Protein AF-A0A183BDM1-F1 (afdb_monomer_lite)

Organism: NCBI:txid27848

Sequence (145 aa):
LNAIIPYYFLDDDYEGFPAEYFCVCPRYANYVTNVLIPNGMIKDRQVIEKLALDIVTSLEKGNARSVTLLCVLKGGFKFLGDLIAALESTIRARETILPLSVDFLRIRSYVDLLVVEDIIDTGKTMSCLLSYLKKLSPRSIRVAR

pLDDT: mean 82.52, std 11.04, range [32.88, 94.38]

InterPro domains:
  IPR000836 Phosphoribosyltransferase domain [cd06223] (67-144)
  IPR029057 Phosphoribosyltransferase-like [G3DSA:3.40.50.2020] (8-112)
  IPR029057 Phosphoribosyltransferase-like [G3DSA:3.40.50.2020] (113-145)
  IPR029057 Phosphoribosyltransferase-like [SSF53271] (33-144)
  IPR050408 Hypoxanthine-guanine phosphoribosyltransferase [PTHR43340] (10-111)

Secondary structure (DSSP, 8-state):
-----------TT---EEGGGS---GGGTTT--EESS-HHHHS-HHHHHHHHHHHHHHHHTTT-S-EEEEE-SSTTHHHHHHHHHHHHHHHHHTT----EEEESS---TTPEEEEE-S--SSSHHHHHHHHHHHHT--SEEEEE-

Foldseek 3Di:
DDQDADDPDQDPPRPAAACVVDDDDPVCNVPDGHDRADPCNLLVCCRLLRLLLSVVVVCVVVVAQEEEEEEADPVCPVVVVSNVVSNVVNCVVVVHNYHYHYDHPDDAAAHAYEYEDPDDDVCPVVVVVVVVVVVSHYPYYHYDD

Radius of gyration: 17.08 Å; chains: 1; bounding box: 40×35×44 Å

Structure (mmCIF, N/CA/C/O backbone):
data_AF-A0A183BDM1-F1
#
_entry.id   AF-A0A183BDM1-F1
#
loop_
_atom_site.group_PDB
_atom_site.id
_atom_site.type_symbol
_atom_site.label_atom_id
_atom_site.label_alt_id
_atom_site.label_comp_id
_atom_site.label_asym_id
_atom_site.label_entity_id
_atom_site.label_seq_id
_atom_site.pdbx_PDB_ins_code
_atom_site.Cartn_x
_atom_site.Cartn_y
_atom_site.Cartn_z
_atom_site.occupancy
_atom_site.B_iso_or_equiv
_atom_site.auth_seq_id
_atom_site.auth_comp_id
_atom_site.auth_asym_id
_atom_site.auth_atom_id
_atom_site.pdbx_PDB_model_num
ATOM 1 N N . LEU A 1 1 ? -18.080 -3.413 0.715 1.00 38.91 1 LEU A N 1
ATOM 2 C CA . LEU A 1 1 ? -16.630 -3.124 0.617 1.00 38.91 1 LEU A CA 1
ATOM 3 C C . LEU A 1 1 ? -16.499 -1.788 -0.103 1.00 38.91 1 LEU A C 1
ATOM 5 O O . LEU A 1 1 ? -16.343 -1.771 -1.310 1.00 38.91 1 LEU A O 1
ATOM 9 N N . ASN A 1 2 ? -16.683 -0.675 0.612 1.00 32.88 2 ASN A N 1
ATOM 10 C CA . ASN A 1 2 ? -16.665 0.656 0.001 1.00 32.88 2 ASN A CA 1
ATOM 11 C C . ASN A 1 2 ? -15.308 1.291 0.289 1.00 32.88 2 ASN A C 1
ATOM 13 O O . ASN A 1 2 ? -15.105 1.847 1.365 1.00 32.88 2 ASN A O 1
ATOM 17 N N . ALA A 1 3 ? -14.384 1.151 -0.654 1.00 39.53 3 ALA A N 1
ATOM 18 C CA . ALA A 1 3 ? -13.119 1.865 -0.661 1.00 39.53 3 ALA A CA 1
ATOM 19 C C . ALA A 1 3 ? -13.045 2.620 -1.990 1.00 39.53 3 ALA A C 1
ATOM 21 O O . ALA A 1 3 ? -12.906 2.006 -3.043 1.00 39.53 3 ALA A O 1
ATOM 22 N N . ILE A 1 4 ? -13.211 3.940 -1.937 1.00 41.12 4 ILE A N 1
ATOM 23 C CA . ILE A 1 4 ? -12.850 4.827 -3.041 1.00 41.12 4 ILE A CA 1
ATOM 24 C C . ILE A 1 4 ? -11.397 5.195 -2.751 1.00 41.12 4 ILE A C 1
ATOM 26 O O . ILE A 1 4 ? -11.149 5.938 -1.814 1.00 41.12 4 ILE A O 1
ATOM 30 N N . ILE A 1 5 ? -10.467 4.587 -3.486 1.00 49.69 5 ILE A N 1
ATOM 31 C CA . ILE A 1 5 ? -9.022 4.864 -3.466 1.00 49.69 5 ILE A CA 1
ATOM 32 C C . ILE A 1 5 ? -8.665 5.215 -4.920 1.00 49.69 5 ILE A C 1
ATOM 34 O O . ILE A 1 5 ? -9.252 4.607 -5.822 1.00 49.69 5 ILE A O 1
ATOM 38 N N . PRO A 1 6 ? -7.783 6.190 -5.200 1.00 53.84 6 PRO A N 1
ATOM 39 C CA . PRO A 1 6 ? -7.375 6.505 -6.567 1.00 53.84 6 PRO A CA 1
ATOM 40 C C . PRO A 1 6 ? -6.656 5.301 -7.194 1.00 53.84 6 PRO A C 1
ATOM 42 O O . PRO A 1 6 ? -5.507 5.027 -6.869 1.00 53.84 6 PRO A O 1
ATOM 45 N N . TYR A 1 7 ? -7.326 4.580 -8.094 1.00 62.84 7 TYR A N 1
ATOM 46 C CA . TYR A 1 7 ? -6.640 3.645 -8.985 1.00 62.84 7 TYR A CA 1
ATOM 47 C C . TYR A 1 7 ? -6.066 4.440 -10.147 1.00 62.84 7 TYR A C 1
ATOM 49 O O . TYR A 1 7 ? -6.811 5.113 -10.859 1.00 62.84 7 TYR A O 1
ATOM 57 N N . TYR A 1 8 ? -4.760 4.322 -10.365 1.00 68.81 8 TYR A N 1
ATOM 58 C CA . TYR A 1 8 ? -4.220 4.498 -11.707 1.00 68.81 8 TYR A CA 1
ATOM 59 C C . TYR A 1 8 ? -4.581 3.235 -12.471 1.00 68.81 8 TYR A C 1
ATOM 61 O O . TYR A 1 8 ? -4.036 2.166 -12.206 1.00 68.81 8 TYR A O 1
ATOM 69 N N . PHE A 1 9 ? -5.573 3.348 -13.348 1.00 75.88 9 PHE A N 1
ATOM 70 C CA . PHE A 1 9 ? -5.869 2.291 -14.296 1.00 75.88 9 PHE A CA 1
ATOM 71 C C . PHE A 1 9 ? -4.869 2.428 -15.442 1.00 75.88 9 PHE A C 1
ATOM 73 O O . PHE A 1 9 ? -4.832 3.464 -16.104 1.00 75.88 9 PHE A O 1
ATOM 80 N N . LEU A 1 10 ? -4.007 1.429 -15.592 1.00 82.25 10 LEU A N 1
ATOM 81 C CA . LEU A 1 10 ? -3.165 1.293 -16.771 1.00 82.25 10 LEU A CA 1
ATOM 82 C C . LEU A 1 10 ? -3.934 0.397 -17.736 1.00 82.25 10 LEU A C 1
ATOM 84 O O . LEU A 1 10 ? -4.293 -0.717 -17.356 1.00 82.25 10 LEU A O 1
ATOM 88 N N . ASP A 1 11 ? -4.225 0.906 -18.929 1.00 87.44 11 ASP A N 1
ATOM 89 C CA . ASP A 1 11 ? -4.873 0.118 -19.974 1.00 87.44 11 ASP A CA 1
ATOM 90 C C . ASP A 1 11 ? -3.975 -1.057 -20.392 1.00 87.44 11 ASP A C 1
ATOM 92 O O . ASP A 1 11 ? -2.751 -0.973 -20.291 1.00 87.44 11 ASP A O 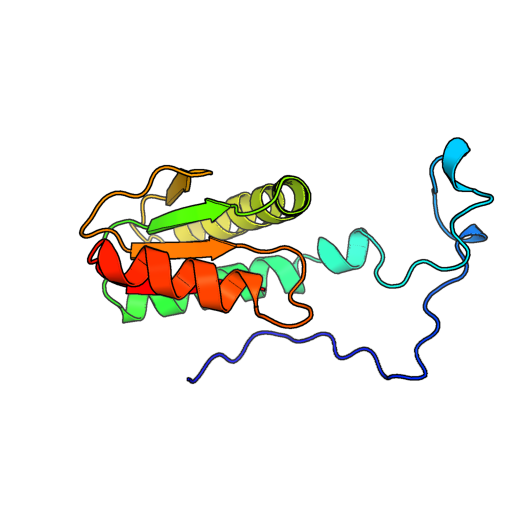1
ATOM 96 N N . ASP A 1 12 ? -4.568 -2.141 -20.896 1.00 87.25 12 ASP A N 1
ATOM 97 C CA . ASP A 1 12 ? -3.809 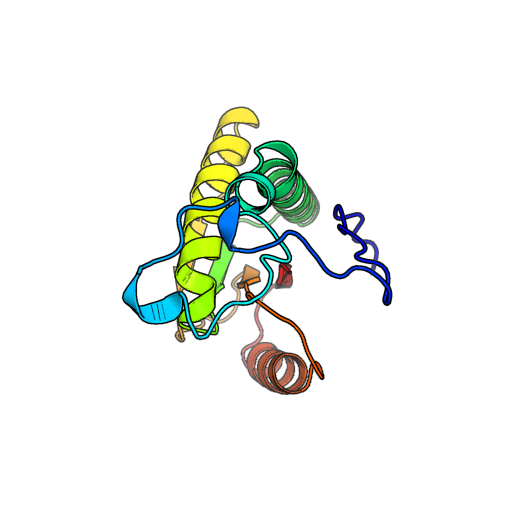-3.324 -21.334 1.00 87.25 12 ASP A CA 1
ATOM 98 C C . ASP A 1 12 ? -2.824 -2.996 -22.477 1.00 87.25 12 ASP A C 1
ATOM 100 O O . ASP A 1 12 ? -1.777 -3.630 -22.597 1.00 87.25 12 ASP A O 1
ATOM 104 N N . ASP A 1 13 ? -3.128 -1.960 -23.266 1.00 91.81 13 ASP A N 1
ATOM 105 C CA . ASP A 1 13 ? -2.284 -1.448 -24.353 1.00 91.81 13 ASP A CA 1
ATOM 106 C C . ASP A 1 13 ? -1.226 -0.429 -23.869 1.00 91.81 13 ASP A C 1
ATOM 108 O O . ASP A 1 13 ? -0.519 0.187 -24.670 1.00 91.81 13 ASP A O 1
ATOM 112 N N . TYR A 1 14 ? -1.115 -0.191 -22.557 1.00 90.50 14 TYR A N 1
ATOM 113 C CA . TYR A 1 14 ? -0.161 0.762 -21.998 1.00 90.50 14 TYR A CA 1
ATOM 114 C C . TYR A 1 14 ? 1.262 0.190 -21.962 1.00 90.50 14 TYR A C 1
ATOM 116 O O . TYR A 1 14 ? 1.623 -0.612 -21.102 1.00 90.50 14 TYR A O 1
ATOM 124 N N . GLU A 1 15 ? 2.119 0.683 -22.853 1.00 91.19 15 GLU A N 1
ATOM 125 C CA . GLU A 1 15 ? 3.510 0.222 -22.963 1.00 91.19 15 GLU A CA 1
ATOM 126 C C . GLU A 1 15 ? 4.493 0.936 -22.011 1.00 91.19 15 GLU A C 1
ATOM 128 O O . GLU A 1 15 ? 5.673 0.583 -21.932 1.00 91.19 15 GLU A O 1
ATOM 133 N N . GLY A 1 16 ? 4.043 1.947 -21.264 1.00 90.81 16 GLY A N 1
ATOM 134 C CA . GLY A 1 16 ? 4.920 2.759 -20.418 1.00 90.81 16 GLY A CA 1
ATOM 135 C C . GLY A 1 16 ? 5.833 3.700 -21.206 1.00 90.81 16 GLY A C 1
ATOM 136 O O . GLY A 1 16 ? 5.610 4.003 -22.375 1.00 90.81 16 GLY A O 1
ATOM 137 N N . PHE A 1 17 ? 6.874 4.193 -20.540 1.00 92.69 17 PHE A N 1
ATOM 138 C CA . PHE A 1 17 ? 7.825 5.135 -21.125 1.00 92.69 17 PHE A CA 1
ATOM 139 C C . PHE A 1 17 ? 9.168 4.457 -21.420 1.00 92.69 17 PHE A C 1
ATOM 141 O O . PHE A 1 17 ? 9.646 3.709 -20.566 1.00 92.69 17 PHE A O 1
ATOM 148 N N . PRO A 1 18 ? 9.840 4.741 -22.549 1.00 94.31 18 PRO A N 1
ATOM 149 C CA . PRO A 1 18 ? 11.176 4.211 -22.820 1.00 94.31 18 PRO A CA 1
ATOM 150 C C . PRO A 1 18 ? 12.166 4.509 -21.686 1.00 94.31 18 PRO A C 1
ATOM 152 O O . PRO A 1 18 ? 12.250 5.637 -21.194 1.00 94.31 18 PRO A O 1
ATOM 155 N N . ALA A 1 19 ? 12.935 3.499 -21.272 1.00 92.12 19 ALA A N 1
ATOM 156 C CA . ALA A 1 19 ? 13.864 3.609 -20.145 1.00 92.12 19 ALA A CA 1
ATOM 157 C C . ALA A 1 19 ? 14.976 4.650 -20.364 1.00 92.12 19 ALA A C 1
ATOM 159 O O . ALA A 1 19 ? 15.500 5.198 -19.395 1.00 92.12 19 ALA A O 1
ATOM 160 N N . GLU A 1 20 ? 15.296 4.964 -21.621 1.00 91.00 20 GLU A N 1
ATOM 161 C CA . GLU A 1 20 ? 16.280 5.977 -22.022 1.00 91.00 20 GLU A CA 1
ATOM 162 C C . GLU A 1 20 ? 15.945 7.401 -21.548 1.00 91.00 20 GLU A C 1
ATOM 164 O O . GLU A 1 20 ? 16.850 8.215 -21.373 1.00 91.00 20 GLU A O 1
ATOM 169 N N . TYR A 1 21 ? 14.670 7.701 -21.278 1.00 92.50 21 TYR A N 1
ATOM 170 C CA . TYR A 1 21 ? 14.248 9.008 -20.760 1.00 92.50 21 TYR A CA 1
ATOM 171 C C . TYR A 1 21 ? 14.390 9.133 -19.239 1.00 92.50 21 TYR A C 1
ATOM 173 O O . TYR A 1 21 ? 14.077 10.180 -18.672 1.00 92.50 21 TYR A O 1
ATOM 181 N N . PHE A 1 22 ? 14.866 8.085 -18.562 1.00 92.44 22 PHE A N 1
ATOM 182 C CA . PHE A 1 22 ? 14.962 8.035 -17.110 1.00 92.44 22 PHE A CA 1
ATOM 183 C C . PHE A 1 22 ? 16.371 7.703 -16.636 1.00 92.44 22 PHE A C 1
ATOM 185 O O . PHE A 1 22 ? 17.159 7.019 -17.284 1.00 92.44 22 PHE A O 1
ATOM 192 N N . CYS A 1 23 ? 16.665 8.131 -15.411 1.00 91.00 23 CYS A N 1
ATOM 193 C CA . CYS A 1 23 ? 17.875 7.734 -14.707 1.00 91.00 23 CYS A CA 1
ATOM 194 C C . CYS A 1 23 ? 17.739 6.293 -14.190 1.00 91.00 23 CYS A C 1
ATOM 196 O O . CYS A 1 23 ? 17.353 6.068 -13.040 1.00 91.00 23 CYS A O 1
ATOM 198 N N . VAL A 1 24 ? 18.058 5.312 -15.034 1.00 90.06 24 VAL A N 1
ATOM 199 C CA . VAL A 1 24 ? 18.132 3.893 -14.655 1.00 90.06 24 VAL A CA 1
ATOM 200 C C . VAL A 1 24 ? 19.560 3.541 -14.229 1.00 90.06 24 VAL A C 1
ATOM 202 O O . VAL A 1 24 ? 20.537 4.071 -14.755 1.00 90.06 24 VAL A O 1
ATOM 205 N N . CYS A 1 25 ? 19.710 2.645 -13.248 1.00 90.19 25 CYS A N 1
ATOM 206 C CA . CYS A 1 25 ? 21.030 2.157 -12.847 1.00 90.19 25 CYS A CA 1
ATOM 207 C C . CYS A 1 25 ? 21.745 1.527 -14.061 1.00 90.19 25 CYS A C 1
ATOM 209 O O . CYS A 1 25 ? 21.172 0.612 -14.658 1.00 90.19 25 CYS A O 1
ATOM 211 N N . PRO A 1 26 ? 22.997 1.914 -14.386 1.00 90.88 26 PRO A N 1
ATOM 212 C CA . PRO A 1 26 ? 23.694 1.412 -15.576 1.00 90.88 26 PRO A CA 1
ATOM 213 C C . PRO A 1 26 ? 23.796 -0.117 -15.647 1.00 90.88 26 PRO A C 1
ATOM 215 O O . PRO A 1 26 ? 23.787 -0.695 -16.727 1.00 90.88 26 PRO A O 1
ATOM 218 N N . ARG A 1 27 ? 23.824 -0.797 -14.492 1.00 94.38 27 ARG A N 1
ATOM 219 C CA . ARG A 1 27 ? 23.826 -2.268 -14.405 1.00 94.38 27 ARG A CA 1
ATOM 220 C C . ARG A 1 27 ? 22.557 -2.908 -14.978 1.00 94.38 27 ARG A C 1
ATOM 222 O O . ARG A 1 27 ? 22.613 -4.040 -15.445 1.00 94.38 27 ARG A O 1
ATOM 229 N N . TYR A 1 28 ? 21.431 -2.201 -14.919 1.00 89.75 28 TYR A N 1
ATOM 230 C CA . TYR A 1 28 ? 20.129 -2.677 -15.382 1.00 89.75 28 TYR A CA 1
ATOM 231 C C . TYR A 1 28 ? 19.734 -2.121 -16.753 1.00 89.75 28 TYR A C 1
ATOM 233 O O . TYR A 1 28 ? 18.690 -2.508 -17.264 1.00 89.75 28 TYR A O 1
ATOM 241 N N . ALA A 1 29 ? 20.560 -1.269 -17.370 1.00 87.62 29 ALA A N 1
ATOM 242 C CA . ALA A 1 29 ? 20.232 -0.594 -18.628 1.00 87.62 29 ALA A CA 1
ATOM 243 C C . ALA A 1 29 ? 19.865 -1.567 -19.764 1.00 87.62 29 ALA A C 1
ATOM 245 O O . ALA A 1 29 ? 18.952 -1.298 -20.530 1.00 87.62 29 ALA A O 1
ATOM 246 N N . ASN A 1 30 ? 20.510 -2.737 -19.818 1.00 91.44 30 ASN A N 1
ATOM 247 C CA . ASN A 1 30 ? 20.236 -3.755 -20.840 1.00 91.44 30 ASN A CA 1
ATOM 248 C C . ASN A 1 30 ? 19.061 -4.689 -20.493 1.00 91.44 30 ASN A C 1
ATOM 250 O O . ASN A 1 30 ? 18.717 -5.555 -21.291 1.00 91.44 30 ASN A O 1
ATOM 254 N N . TYR A 1 31 ? 18.489 -4.565 -19.293 1.00 92.62 31 TYR A N 1
ATOM 255 C CA . TYR A 1 31 ? 17.434 -5.446 -18.778 1.00 92.62 31 TYR A CA 1
ATOM 256 C C . TYR A 1 31 ? 16.091 -4.729 -18.597 1.00 92.62 31 TYR A C 1
ATOM 258 O O . TYR A 1 31 ? 15.093 -5.378 -18.296 1.00 92.62 31 TYR A O 1
ATOM 266 N N . VAL A 1 32 ? 16.064 -3.402 -18.737 1.00 91.69 32 VAL A N 1
ATOM 267 C CA . VAL A 1 32 ? 14.874 -2.574 -18.531 1.00 91.69 32 VAL A CA 1
ATOM 268 C C . VAL A 1 32 ? 14.577 -1.827 -19.822 1.00 91.69 32 VAL A C 1
ATOM 270 O O . VAL A 1 32 ? 15.318 -0.922 -20.193 1.00 91.69 32 VAL A O 1
ATOM 273 N N . THR A 1 33 ? 13.492 -2.205 -20.494 1.00 93.19 33 THR A N 1
ATOM 274 C CA . THR A 1 33 ? 13.070 -1.590 -21.763 1.00 93.19 33 THR A CA 1
ATOM 275 C C . THR A 1 33 ? 12.200 -0.360 -21.517 1.00 93.19 33 THR A C 1
ATOM 277 O O . THR A 1 33 ? 12.479 0.720 -22.039 1.00 93.19 33 THR A O 1
ATOM 280 N N . ASN A 1 34 ? 11.191 -0.500 -20.653 1.00 93.81 34 ASN A N 1
ATOM 281 C CA . ASN A 1 34 ? 10.198 0.534 -20.386 1.00 93.81 34 ASN A CA 1
ATOM 282 C C . ASN A 1 34 ? 10.000 0.718 -18.873 1.00 93.81 34 ASN A C 1
ATOM 284 O O . ASN A 1 34 ? 10.053 -0.231 -18.088 1.00 93.81 34 ASN A O 1
ATOM 288 N N . VAL A 1 35 ? 9.752 1.959 -18.466 1.00 91.50 35 VAL A N 1
ATOM 289 C CA . VAL A 1 35 ? 9.322 2.359 -17.128 1.00 91.50 35 VAL A CA 1
ATOM 290 C C . VAL A 1 35 ? 7.804 2.499 -17.153 1.00 91.50 35 VAL A C 1
ATOM 292 O O . VAL A 1 35 ? 7.279 3.428 -17.760 1.00 91.50 35 VAL A O 1
ATOM 295 N N . LEU A 1 36 ? 7.100 1.587 -16.480 1.00 89.88 36 LEU A N 1
ATOM 296 C CA . LEU A 1 36 ? 5.634 1.609 -16.407 1.00 89.88 36 LEU A CA 1
ATOM 297 C C . LEU A 1 36 ? 5.126 2.741 -15.509 1.00 89.88 36 LEU A C 1
ATOM 299 O O . LEU A 1 36 ? 4.254 3.505 -15.895 1.00 89.88 36 LEU A O 1
ATOM 303 N N . ILE A 1 37 ? 5.690 2.871 -14.306 1.00 86.94 37 ILE A N 1
ATOM 304 C CA . ILE A 1 37 ? 5.294 3.906 -13.347 1.00 86.94 37 ILE A CA 1
ATOM 305 C C . ILE A 1 37 ? 6.558 4.611 -12.837 1.00 86.94 37 ILE A C 1
ATOM 307 O O . ILE A 1 37 ? 7.330 4.028 -12.067 1.00 86.94 37 ILE A O 1
ATOM 311 N N . PRO A 1 38 ? 6.804 5.866 -13.249 1.00 88.75 38 PRO A N 1
ATOM 312 C CA . PRO A 1 38 ? 7.915 6.663 -12.752 1.00 88.75 38 PRO A CA 1
ATOM 313 C C . PRO A 1 38 ? 7.877 6.835 -11.231 1.00 88.75 38 PRO A C 1
ATOM 315 O O . PRO A 1 38 ? 6.816 7.019 -10.633 1.00 88.75 38 PRO A O 1
ATOM 318 N N . ASN A 1 39 ? 9.049 6.890 -10.585 1.00 85.38 39 ASN A N 1
ATOM 319 C CA . ASN A 1 39 ? 9.114 7.091 -9.132 1.00 85.38 39 ASN A CA 1
ATOM 320 C C . ASN A 1 39 ? 8.431 8.393 -8.683 1.00 85.38 39 ASN A C 1
ATOM 322 O O . ASN A 1 39 ? 7.866 8.422 -7.596 1.00 85.38 39 ASN A O 1
ATOM 326 N N . GLY A 1 40 ? 8.465 9.432 -9.523 1.00 82.62 40 GLY A N 1
ATOM 327 C CA . GLY A 1 40 ? 7.767 10.690 -9.275 1.00 82.62 40 GLY A CA 1
ATOM 328 C C . GLY A 1 40 ? 6.245 10.557 -9.271 1.00 82.62 40 GLY A C 1
ATOM 329 O O . GLY A 1 40 ? 5.620 11.278 -8.515 1.00 82.62 40 GLY A O 1
ATOM 330 N N . MET A 1 41 ? 5.667 9.621 -10.037 1.00 81.38 41 MET A N 1
ATOM 331 C CA . MET A 1 41 ? 4.221 9.348 -10.028 1.00 81.38 41 MET A CA 1
ATOM 332 C C . MET A 1 41 ? 3.810 8.519 -8.805 1.00 81.38 41 MET A C 1
ATOM 334 O O . MET A 1 41 ? 2.770 8.772 -8.216 1.00 81.38 41 MET A O 1
ATOM 338 N N . ILE A 1 42 ? 4.652 7.573 -8.368 1.00 77.44 42 ILE A N 1
ATOM 339 C CA . ILE A 1 42 ? 4.412 6.804 -7.129 1.00 77.44 42 ILE A CA 1
ATOM 340 C C . ILE A 1 42 ? 4.478 7.722 -5.910 1.00 77.44 42 ILE A C 1
ATOM 342 O O . ILE A 1 42 ? 3.622 7.674 -5.036 1.00 77.44 42 ILE A O 1
ATOM 346 N N . LYS A 1 43 ? 5.515 8.561 -5.856 1.00 74.12 43 LYS A N 1
ATOM 347 C CA . LYS A 1 43 ? 5.701 9.555 -4.798 1.00 74.12 43 LYS A CA 1
ATOM 348 C C . LYS A 1 43 ? 4.858 10.799 -4.999 1.00 74.12 43 LYS A C 1
ATOM 350 O O . LYS A 1 43 ? 4.980 11.719 -4.188 1.00 74.12 43 LYS A O 1
ATOM 355 N N . ASP A 1 44 ? 4.086 10.864 -6.084 1.00 72.69 44 ASP A N 1
ATOM 356 C CA . ASP A 1 44 ? 3.276 12.032 -6.347 1.00 72.69 44 ASP A CA 1
ATOM 357 C C . ASP A 1 44 ? 2.397 12.228 -5.125 1.00 72.69 44 ASP A C 1
ATOM 359 O O . ASP A 1 44 ? 1.721 11.317 -4.630 1.00 72.69 44 ASP A O 1
ATOM 363 N N . ARG A 1 45 ? 2.516 13.441 -4.599 1.00 59.12 45 ARG A N 1
ATOM 364 C CA . ARG A 1 45 ? 1.926 13.878 -3.355 1.00 59.12 45 ARG A CA 1
ATOM 365 C C . ARG A 1 45 ? 0.438 13.537 -3.357 1.00 59.12 45 ARG A C 1
ATOM 367 O O . ARG A 1 45 ? -0.080 13.048 -2.367 1.00 59.12 45 ARG A O 1
ATOM 374 N N . GLN A 1 46 ? -0.221 13.650 -4.507 1.00 61.31 46 GLN A N 1
ATOM 375 C CA . GLN A 1 46 ? -1.638 13.327 -4.639 1.00 61.31 46 GLN A CA 1
ATOM 376 C C . GLN A 1 46 ? -1.980 11.845 -4.433 1.00 61.31 46 GLN A C 1
ATOM 378 O O . GLN A 1 46 ? -3.086 11.559 -3.991 1.00 61.31 46 GLN A O 1
ATOM 383 N N . VAL A 1 47 ? -1.084 10.899 -4.723 1.00 72.12 47 VAL A N 1
ATOM 384 C CA . VAL A 1 47 ? -1.373 9.454 -4.631 1.00 72.12 47 VAL A CA 1
ATOM 385 C C . VAL A 1 47 ? -1.211 8.973 -3.206 1.00 72.12 47 VAL A C 1
ATOM 387 O O . VAL A 1 47 ? -2.164 8.502 -2.586 1.00 72.12 47 VAL A O 1
ATOM 390 N N . ILE A 1 48 ? -0.000 9.143 -2.677 1.00 82.19 48 ILE A N 1
ATOM 391 C CA . ILE A 1 48 ? 0.359 8.697 -1.336 1.00 82.19 48 ILE A CA 1
ATOM 392 C C . ILE A 1 48 ? -0.415 9.506 -0.283 1.00 82.19 48 ILE A C 1
ATOM 394 O O . ILE A 1 48 ? -0.910 8.912 0.674 1.00 82.19 48 ILE A O 1
ATOM 398 N N . GLU A 1 49 ? -0.604 10.826 -0.452 1.00 81.62 49 GLU A N 1
ATOM 399 C CA . GLU A 1 49 ? -1.401 11.606 0.511 1.00 81.62 49 GLU A CA 1
ATOM 400 C C . GLU A 1 49 ? -2.885 11.273 0.441 1.00 81.62 49 GLU A C 1
ATOM 402 O O . GLU A 1 49 ? -3.526 11.206 1.485 1.00 81.62 49 GLU A O 1
ATOM 407 N N . LYS A 1 50 ? -3.450 11.029 -0.749 1.00 82.31 50 LYS A N 1
ATOM 408 C CA . LYS A 1 50 ? -4.861 10.634 -0.848 1.00 82.31 50 LYS A CA 1
ATOM 409 C C . LYS A 1 50 ? -5.090 9.257 -0.241 1.00 82.31 50 LYS A C 1
ATOM 411 O O . LYS A 1 50 ? -6.025 9.098 0.538 1.00 82.31 50 LYS A O 1
ATOM 416 N N . LEU A 1 51 ? -4.196 8.302 -0.499 1.00 85.62 51 LEU A N 1
ATOM 417 C CA . LEU A 1 51 ? -4.229 6.997 0.155 1.00 85.62 51 LEU A CA 1
ATOM 418 C C . LEU A 1 51 ? -4.135 7.137 1.683 1.00 85.62 51 LEU A C 1
ATOM 420 O O . LEU A 1 51 ? -4.935 6.544 2.407 1.00 85.62 51 LEU A O 1
ATOM 424 N N . ALA A 1 52 ? -3.203 7.953 2.184 1.00 88.81 52 ALA A N 1
ATOM 425 C CA . ALA A 1 52 ? -3.077 8.230 3.612 1.00 88.81 52 ALA A CA 1
ATOM 426 C C . ALA A 1 52 ? -4.350 8.873 4.192 1.00 88.81 52 ALA A C 1
ATOM 428 O O . ALA A 1 52 ? -4.831 8.450 5.244 1.00 88.81 52 ALA A O 1
ATOM 429 N N . LEU A 1 53 ? -4.940 9.842 3.487 1.00 88.38 53 LEU A N 1
ATOM 430 C CA . LEU A 1 53 ? -6.184 10.508 3.865 1.00 88.38 53 LEU A CA 1
ATOM 431 C C . LEU A 1 53 ? -7.355 9.529 3.962 1.00 88.38 53 LEU A C 1
ATOM 433 O O . LEU A 1 53 ? -8.117 9.581 4.932 1.00 88.38 53 LEU A O 1
ATOM 437 N N . ASP A 1 54 ? -7.488 8.634 2.987 1.00 87.88 54 ASP A N 1
ATOM 438 C CA . ASP A 1 54 ? -8.544 7.625 2.939 1.00 87.88 54 ASP A CA 1
ATOM 439 C C . ASP A 1 54 ? -8.384 6.610 4.078 1.00 87.88 54 ASP A C 1
ATOM 441 O O . ASP A 1 54 ? -9.357 6.272 4.763 1.00 87.88 54 ASP A O 1
ATOM 445 N N . ILE A 1 55 ? -7.146 6.178 4.341 1.00 89.06 55 ILE A N 1
ATOM 446 C CA . ILE A 1 55 ? -6.804 5.288 5.455 1.00 89.06 55 ILE A CA 1
ATOM 447 C C . ILE A 1 55 ? -7.156 5.950 6.792 1.00 89.06 55 ILE A C 1
ATOM 449 O O . ILE A 1 55 ? -7.924 5.369 7.561 1.00 89.06 55 ILE A O 1
ATOM 453 N N . VAL A 1 56 ? -6.665 7.166 7.057 1.00 89.50 56 VAL A N 1
ATOM 454 C CA . VAL A 1 56 ? -6.930 7.895 8.312 1.00 89.50 56 VAL A CA 1
ATOM 455 C C . VAL A 1 56 ? -8.427 8.133 8.491 1.00 89.50 56 VAL A C 1
ATOM 457 O O . VAL A 1 56 ? -8.981 7.768 9.525 1.00 89.50 56 VAL A O 1
ATOM 460 N N . THR A 1 57 ? -9.119 8.613 7.453 1.00 89.19 57 THR A N 1
ATOM 461 C CA . THR A 1 57 ? -10.577 8.821 7.486 1.00 89.19 57 THR A CA 1
ATOM 462 C C . THR A 1 57 ? -11.322 7.523 7.800 1.00 89.19 57 THR A C 1
ATOM 464 O O . THR A 1 57 ? -12.311 7.511 8.537 1.00 89.19 57 THR A O 1
ATOM 467 N N . SER A 1 58 ? -10.874 6.397 7.241 1.00 87.56 58 SER A N 1
ATOM 468 C CA . SER A 1 58 ? -11.503 5.110 7.508 1.00 87.56 58 SER A CA 1
ATOM 469 C C . SER A 1 58 ? -11.215 4.576 8.914 1.00 87.56 58 SER A C 1
ATOM 471 O O . SER A 1 58 ? -12.028 3.803 9.430 1.00 87.56 58 SER A O 1
ATOM 473 N N . LEU A 1 59 ? -10.074 4.922 9.505 1.00 86.19 59 LEU A N 1
ATOM 474 C CA . LEU A 1 59 ? -9.689 4.528 10.860 1.00 86.19 59 LEU A CA 1
ATOM 475 C C . LEU A 1 59 ? -10.426 5.367 11.909 1.00 86.19 59 LEU A C 1
ATOM 477 O O . LEU A 1 59 ? -10.946 4.800 12.869 1.00 86.19 59 LEU A O 1
ATOM 481 N N . GLU A 1 60 ? -10.580 6.669 11.663 1.00 85.75 60 GLU A N 1
ATOM 482 C CA . GLU A 1 60 ? -11.412 7.582 12.458 1.00 85.75 60 GLU A CA 1
ATOM 483 C C . GLU A 1 60 ? -12.864 7.100 12.520 1.00 85.75 60 GLU A C 1
ATOM 485 O O . GLU A 1 60 ? -13.408 6.914 13.603 1.00 85.75 60 GLU A O 1
ATOM 490 N N . LYS A 1 61 ? -13.477 6.791 11.366 1.00 86.12 61 LYS A N 1
ATOM 491 C CA . LYS A 1 61 ? -14.844 6.234 11.304 1.00 86.12 61 LYS A CA 1
ATOM 492 C C . LYS A 1 61 ? -14.993 4.910 12.058 1.00 86.12 61 LYS A C 1
ATOM 494 O O . LYS A 1 61 ? -16.096 4.552 12.458 1.00 86.12 61 LYS A O 1
ATOM 499 N N . GLY A 1 62 ? -13.902 4.159 12.196 1.00 82.38 62 GLY A N 1
ATOM 500 C CA . GLY A 1 62 ? -13.859 2.903 12.939 1.00 82.38 62 GLY A CA 1
ATOM 501 C C . GLY A 1 62 ? -13.568 3.065 14.433 1.00 82.38 62 GLY A C 1
ATOM 502 O O . GLY A 1 62 ? -13.467 2.047 15.113 1.00 82.38 62 GLY A O 1
ATOM 503 N N . ASN A 1 63 ? -13.399 4.294 14.938 1.00 85.06 63 ASN A N 1
ATOM 504 C CA . ASN A 1 63 ? -12.941 4.596 16.298 1.00 85.06 63 ASN A CA 1
ATOM 505 C C . ASN A 1 63 ? -11.673 3.809 16.693 1.00 85.06 63 ASN A C 1
ATOM 507 O O . ASN A 1 63 ? -11.542 3.338 17.830 1.00 85.06 63 ASN A O 1
ATOM 511 N N . ALA A 1 64 ? -10.743 3.639 15.746 1.00 84.31 64 ALA A N 1
ATOM 512 C CA . ALA A 1 64 ? -9.481 2.953 15.998 1.00 84.31 64 ALA A CA 1
ATOM 513 C C . ALA A 1 64 ? -8.649 3.737 17.025 1.00 84.31 64 ALA A C 1
ATOM 515 O O . ALA A 1 64 ? -8.480 4.947 16.910 1.00 84.31 64 ALA A O 1
ATOM 516 N N . ARG A 1 65 ? -8.121 3.041 18.039 1.00 85.25 65 ARG A N 1
ATOM 517 C CA . ARG A 1 65 ? -7.309 3.663 19.108 1.00 85.25 65 ARG A CA 1
ATOM 518 C C . ARG A 1 65 ? -5.809 3.633 18.832 1.00 85.25 65 ARG A C 1
ATOM 520 O O . ARG A 1 65 ? -5.068 4.414 19.413 1.00 85.25 65 ARG A O 1
ATOM 527 N N . SER A 1 66 ? -5.361 2.690 18.013 1.00 87.38 66 SER A N 1
ATOM 528 C CA . SER A 1 66 ? -3.972 2.522 17.585 1.00 87.38 66 SER A CA 1
ATOM 529 C C . SER A 1 66 ? -3.954 1.605 16.373 1.00 87.38 66 SER A C 1
ATOM 531 O O . SER A 1 66 ? -4.784 0.697 16.302 1.00 87.38 66 SER A O 1
ATOM 533 N N . VAL A 1 67 ? -3.002 1.790 15.465 1.00 88.25 67 VAL A N 1
ATOM 534 C CA . VAL A 1 67 ? -2.925 1.001 14.232 1.00 88.25 67 VAL A CA 1
ATOM 535 C C . VAL A 1 67 ? -1.538 0.420 14.061 1.00 88.25 67 VAL A C 1
ATOM 537 O O . VAL A 1 67 ? -0.537 1.123 14.179 1.00 88.25 67 VAL A O 1
ATOM 540 N N . THR A 1 68 ? -1.497 -0.872 13.753 1.00 89.75 68 THR A N 1
ATOM 541 C CA . THR A 1 68 ? -0.265 -1.579 13.418 1.00 89.75 68 THR A CA 1
ATOM 5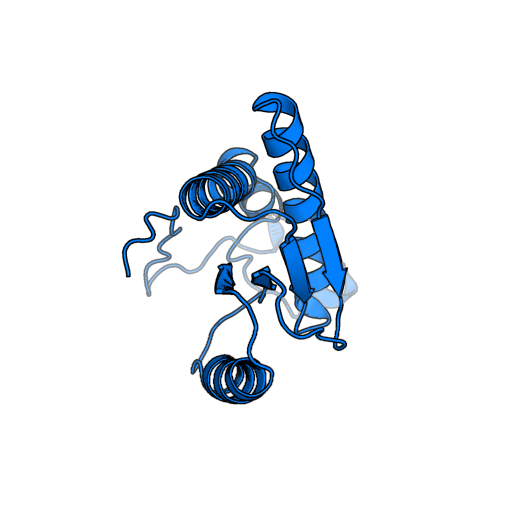42 C C . THR A 1 68 ? -0.224 -1.830 11.915 1.00 89.75 68 THR A C 1
ATOM 544 O O . THR A 1 68 ? -1.078 -2.532 11.368 1.00 89.75 68 THR A O 1
ATOM 547 N N . LEU A 1 69 ? 0.771 -1.249 11.248 1.00 89.19 69 LEU A N 1
ATOM 548 C CA . LEU A 1 69 ? 1.078 -1.492 9.848 1.00 89.19 69 LEU A CA 1
ATOM 549 C C . LEU A 1 69 ? 1.896 -2.777 9.736 1.00 89.19 69 LEU A C 1
ATOM 551 O O . LEU A 1 69 ? 2.993 -2.864 10.288 1.00 89.19 69 LEU A O 1
ATOM 555 N N . LEU A 1 70 ? 1.360 -3.762 9.019 1.00 87.50 70 LEU A N 1
ATOM 556 C CA . LEU A 1 70 ? 2.022 -5.032 8.752 1.00 87.50 70 LEU A CA 1
ATOM 557 C C . LEU A 1 70 ? 2.592 -5.028 7.333 1.00 87.50 70 LEU A C 1
ATOM 559 O O . LEU A 1 70 ? 1.834 -5.046 6.363 1.00 87.50 70 LEU A O 1
ATOM 563 N N . CYS A 1 71 ? 3.917 -5.041 7.219 1.00 85.56 71 CYS A N 1
ATOM 564 C CA . CYS A 1 71 ? 4.608 -5.122 5.934 1.00 85.56 71 CYS A CA 1
ATOM 565 C C . CYS A 1 71 ? 4.949 -6.576 5.598 1.00 85.56 71 CYS A C 1
ATOM 567 O O . CYS A 1 71 ? 5.712 -7.211 6.325 1.00 85.56 71 CYS A O 1
ATOM 569 N N . VAL A 1 72 ? 4.378 -7.104 4.512 1.00 76.38 72 VAL A N 1
ATOM 570 C CA . VAL A 1 72 ? 4.447 -8.541 4.180 1.00 76.38 72 VAL A CA 1
ATOM 571 C C . VAL A 1 72 ? 5.734 -8.918 3.438 1.00 76.38 72 VAL A C 1
ATOM 573 O O . VAL A 1 72 ? 6.269 -10.008 3.637 1.00 76.38 72 VAL A O 1
ATOM 576 N N . LEU A 1 73 ? 6.257 -8.025 2.592 1.00 70.19 73 LEU A N 1
ATOM 577 C CA . LEU A 1 73 ? 7.365 -8.317 1.678 1.00 70.19 73 LEU A CA 1
ATOM 578 C C . LEU A 1 73 ? 8.493 -7.291 1.791 1.00 70.19 73 LEU A C 1
ATOM 580 O O . LEU A 1 73 ? 8.278 -6.115 2.076 1.00 70.19 73 LEU A O 1
ATOM 584 N N . LYS A 1 74 ? 9.721 -7.728 1.481 1.00 72.75 74 LYS A N 1
ATOM 585 C CA . LYS A 1 74 ? 10.901 -6.845 1.431 1.00 72.75 74 LYS A CA 1
ATOM 586 C C . LYS A 1 74 ? 10.756 -5.728 0.384 1.00 72.75 74 LYS A C 1
ATOM 588 O O .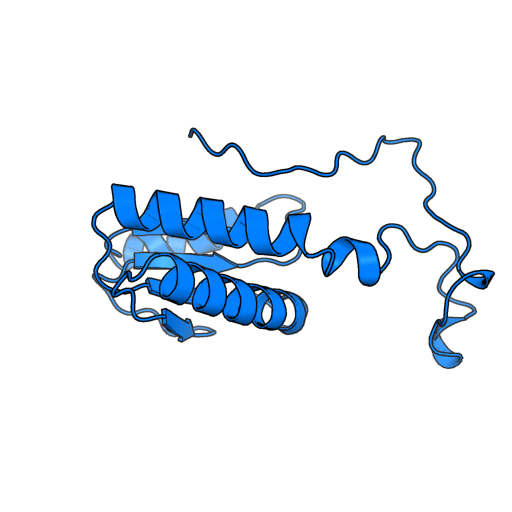 LYS A 1 74 ? 11.319 -4.656 0.583 1.00 72.75 74 LYS A O 1
ATOM 593 N N . GLY A 1 75 ? 10.009 -5.971 -0.699 1.00 73.44 75 GLY A N 1
ATOM 594 C CA . GLY A 1 75 ? 9.752 -4.994 -1.768 1.00 73.44 75 GLY A CA 1
ATOM 595 C C . GLY A 1 75 ? 8.871 -3.820 -1.327 1.00 73.44 75 GLY A C 1
ATOM 596 O O . GLY A 1 75 ? 9.151 -2.673 -1.675 1.00 73.44 75 GLY A O 1
ATOM 597 N N . GLY A 1 76 ? 7.905 -4.078 -0.440 1.00 76.06 76 GLY A N 1
ATOM 598 C CA . GLY A 1 76 ? 6.975 -3.072 0.079 1.00 76.06 76 GLY A CA 1
ATOM 599 C C . GLY A 1 76 ? 7.564 -2.096 1.094 1.00 76.06 76 GLY A C 1
ATOM 600 O O . GLY A 1 76 ? 6.915 -1.109 1.424 1.00 76.06 76 GLY A O 1
ATOM 601 N N . PHE A 1 77 ? 8.795 -2.303 1.575 1.00 85.00 77 PHE A N 1
ATOM 602 C CA . PHE A 1 77 ? 9.392 -1.433 2.595 1.00 85.00 77 PHE A CA 1
ATOM 603 C C . PHE A 1 77 ? 9.542 0.024 2.130 1.00 85.00 77 PHE A C 1
ATOM 605 O O . PHE A 1 77 ? 9.303 0.945 2.908 1.00 85.00 77 PHE A O 1
ATOM 612 N N . LYS A 1 78 ? 9.905 0.244 0.859 1.00 83.69 78 LYS A N 1
ATOM 613 C CA . LYS A 1 78 ? 10.051 1.601 0.311 1.00 83.69 78 LYS A CA 1
ATOM 614 C C . LYS A 1 78 ? 8.703 2.325 0.256 1.00 83.69 78 LYS A C 1
ATOM 616 O O . LYS A 1 78 ? 8.608 3.458 0.713 1.00 83.69 78 LYS A O 1
ATOM 621 N N . PHE A 1 79 ? 7.673 1.640 -0.239 1.00 84.00 79 PHE A N 1
ATOM 622 C CA . PHE A 1 79 ? 6.305 2.157 -0.285 1.00 84.00 79 PHE A CA 1
ATOM 623 C C . PHE A 1 79 ? 5.750 2.427 1.117 1.00 84.00 79 PHE A C 1
ATOM 625 O O . PHE A 1 79 ? 5.196 3.490 1.371 1.00 84.00 79 PHE A O 1
ATOM 632 N N . LEU A 1 80 ? 5.969 1.500 2.053 1.00 87.25 80 LEU A N 1
ATOM 633 C CA . LEU A 1 80 ? 5.591 1.667 3.450 1.00 87.25 80 LEU A CA 1
ATOM 634 C C . LEU A 1 80 ? 6.239 2.909 4.072 1.00 87.25 80 LEU A C 1
ATOM 636 O O . LEU A 1 80 ? 5.565 3.638 4.790 1.00 87.25 80 LEU A O 1
ATOM 640 N N . GLY A 1 81 ? 7.524 3.156 3.805 1.00 88.88 81 GLY A N 1
ATOM 641 C CA . GLY A 1 81 ? 8.220 4.346 4.295 1.00 88.88 81 GLY A CA 1
ATOM 642 C C . GLY A 1 81 ? 7.576 5.644 3.803 1.00 88.88 81 GLY A C 1
ATOM 643 O O . GLY A 1 81 ? 7.287 6.526 4.613 1.00 88.88 81 GLY A O 1
ATOM 644 N N . ASP A 1 82 ? 7.292 5.727 2.500 1.00 88.19 82 ASP A N 1
ATOM 645 C CA . ASP A 1 82 ? 6.612 6.880 1.896 1.00 88.19 82 ASP A CA 1
ATOM 646 C C . ASP A 1 82 ? 5.184 7.048 2.474 1.00 88.19 82 ASP A C 1
ATOM 648 O O . ASP A 1 82 ? 4.770 8.156 2.823 1.00 88.19 82 ASP A O 1
ATOM 652 N N . LEU A 1 83 ? 4.453 5.943 2.674 1.00 88.38 83 LEU A N 1
ATOM 653 C CA . LEU A 1 83 ? 3.107 5.938 3.255 1.00 88.38 83 LEU A CA 1
ATOM 654 C C . LEU A 1 83 ? 3.088 6.369 4.729 1.00 88.38 83 LEU A C 1
ATOM 656 O O . LEU A 1 83 ? 2.213 7.137 5.122 1.00 88.38 83 LEU A O 1
ATOM 660 N N . ILE A 1 84 ? 4.036 5.913 5.554 1.00 91.19 84 ILE A N 1
ATOM 661 C CA . ILE A 1 84 ? 4.133 6.307 6.971 1.00 91.19 84 ILE A CA 1
ATOM 662 C C . ILE A 1 84 ? 4.307 7.819 7.090 1.00 91.19 84 ILE A C 1
ATOM 664 O O . ILE A 1 84 ? 3.596 8.448 7.872 1.00 91.19 84 ILE A O 1
ATOM 668 N N . ALA A 1 85 ? 5.199 8.410 6.291 1.00 90.31 85 ALA A N 1
ATOM 669 C CA . ALA A 1 85 ? 5.424 9.852 6.309 1.00 90.31 85 ALA A CA 1
ATOM 670 C C . ALA A 1 85 ? 4.133 10.632 5.994 1.00 90.31 85 ALA A C 1
ATOM 672 O O . ALA A 1 85 ? 3.807 11.612 6.671 1.00 90.31 85 ALA A O 1
ATOM 673 N N . ALA A 1 86 ? 3.359 10.168 5.010 1.00 89.81 86 ALA A N 1
ATOM 674 C CA . ALA A 1 86 ? 2.087 10.785 4.650 1.00 89.81 86 ALA A CA 1
ATOM 675 C C . ALA A 1 86 ? 0.980 10.552 5.687 1.00 89.81 86 ALA A C 1
ATOM 677 O O . ALA A 1 86 ? 0.201 11.467 5.964 1.00 89.81 86 ALA A O 1
ATOM 678 N N . LEU A 1 87 ? 0.923 9.371 6.308 1.00 91.12 87 LEU A N 1
ATOM 679 C CA . LEU A 1 87 ? 0.004 9.092 7.413 1.00 91.12 87 LEU A CA 1
ATOM 680 C C . LEU A 1 87 ? 0.299 10.000 8.606 1.00 91.12 87 LEU A C 1
ATOM 682 O O . LEU A 1 87 ? -0.617 10.637 9.114 1.00 91.12 87 LEU A O 1
ATOM 686 N N . GLU A 1 88 ? 1.561 10.125 9.018 1.00 91.31 88 GLU A N 1
ATOM 687 C CA . GLU A 1 88 ? 1.947 11.035 10.098 1.00 91.31 88 GLU A CA 1
ATOM 688 C C . GLU A 1 88 ? 1.596 12.487 9.777 1.00 91.31 88 GLU A C 1
ATOM 690 O O . GLU A 1 88 ? 1.067 13.197 10.633 1.00 91.31 88 GLU A O 1
ATOM 695 N N . SER A 1 89 ? 1.867 12.933 8.547 1.00 90.81 89 SER A N 1
ATOM 696 C CA . SER A 1 89 ? 1.507 14.278 8.098 1.00 90.81 89 SER A CA 1
ATOM 697 C C . SER A 1 89 ? -0.006 14.504 8.170 1.00 90.81 89 SER A C 1
ATOM 699 O O . SER A 1 89 ? -0.450 15.515 8.714 1.00 90.81 89 SER A O 1
ATOM 701 N N . THR A 1 90 ? -0.797 13.531 7.714 1.00 90.25 90 THR A N 1
ATOM 702 C CA . THR A 1 90 ? -2.265 13.583 7.726 1.00 90.25 90 THR A CA 1
ATOM 703 C C . THR A 1 90 ? -2.828 13.583 9.147 1.00 90.25 90 THR A C 1
ATOM 705 O O . THR A 1 90 ? -3.711 14.378 9.460 1.00 90.25 90 THR A O 1
ATOM 708 N N . ILE A 1 91 ? -2.305 12.724 10.026 1.00 89.88 91 ILE A N 1
ATOM 709 C CA . ILE A 1 91 ? -2.722 12.619 11.432 1.00 89.88 91 ILE A CA 1
ATOM 710 C C . ILE A 1 91 ? -2.476 13.943 12.157 1.00 89.88 91 ILE A C 1
ATOM 712 O O . ILE A 1 91 ? -3.372 14.433 12.846 1.00 89.88 91 ILE A O 1
ATOM 716 N N . ARG A 1 92 ? -1.296 14.552 11.948 1.00 89.88 92 ARG A N 1
ATOM 717 C CA . ARG A 1 92 ? -0.950 15.871 12.501 1.00 89.88 92 ARG A CA 1
ATOM 718 C C . ARG A 1 92 ? -1.861 16.966 11.955 1.00 89.88 92 ARG A C 1
ATOM 720 O O . ARG A 1 92 ? -2.362 17.765 12.734 1.00 89.88 92 ARG A O 1
ATOM 727 N N . ALA A 1 93 ? -2.100 16.985 10.644 1.00 89.69 93 ALA A N 1
ATOM 728 C CA . ALA A 1 93 ? -2.955 17.983 10.003 1.00 89.69 93 ALA A CA 1
ATOM 729 C C . ALA A 1 93 ? -4.419 17.916 10.472 1.00 89.69 93 ALA A C 1
ATOM 731 O O . ALA A 1 93 ? -5.107 18.932 10.469 1.00 89.69 93 ALA A O 1
ATOM 732 N N . ARG A 1 94 ? -4.894 16.732 10.874 1.00 86.62 94 ARG A N 1
ATOM 733 C CA . ARG A 1 94 ? -6.247 16.522 11.411 1.00 86.62 94 ARG A CA 1
ATOM 734 C C . ARG A 1 94 ? -6.348 16.616 12.933 1.00 86.62 94 ARG A C 1
ATOM 736 O O . ARG A 1 94 ? -7.434 16.408 13.462 1.00 86.62 94 ARG A O 1
ATOM 743 N N . GLU A 1 95 ? -5.239 16.870 13.627 1.00 86.62 95 GLU A N 1
ATOM 744 C CA . GLU A 1 95 ? -5.175 16.892 15.097 1.00 86.62 95 GLU A CA 1
ATOM 745 C C . GLU A 1 95 ? -5.725 15.604 15.746 1.00 86.62 95 GLU A C 1
ATOM 747 O O . GLU A 1 95 ? -6.310 15.613 16.829 1.00 86.62 95 GLU A O 1
ATOM 752 N N . THR A 1 96 ? -5.533 14.462 15.078 1.00 81.50 96 THR A N 1
ATOM 753 C CA . THR A 1 96 ? -6.007 13.164 15.574 1.00 81.50 96 THR A CA 1
ATOM 754 C C . THR A 1 96 ? -4.950 12.458 16.410 1.00 81.50 96 THR A C 1
ATOM 756 O O . THR A 1 96 ? -3.751 12.529 16.142 1.00 81.50 96 THR A O 1
ATOM 759 N N . ILE A 1 97 ? -5.393 11.732 17.438 1.00 84.69 97 ILE A N 1
ATOM 760 C CA . ILE A 1 97 ? -4.512 10.921 18.282 1.00 84.69 97 ILE A CA 1
ATOM 761 C C . ILE A 1 97 ? -4.599 9.477 17.795 1.00 84.69 97 ILE A C 1
ATOM 763 O O . ILE A 1 97 ? -5.416 8.694 18.278 1.00 84.69 97 ILE A O 1
ATOM 767 N N . LEU A 1 98 ? -3.757 9.133 16.819 1.00 86.25 98 LEU A N 1
ATOM 768 C CA . LEU A 1 98 ? -3.696 7.789 16.250 1.00 86.25 98 LEU A CA 1
ATOM 769 C C . LEU A 1 98 ? -2.252 7.263 16.240 1.00 86.25 98 LEU A C 1
ATOM 771 O O . LEU A 1 98 ? -1.515 7.488 15.282 1.00 86.25 98 LEU A O 1
ATOM 775 N N . PRO A 1 99 ? -1.822 6.557 17.299 1.00 88.44 99 PRO A N 1
ATOM 776 C CA . PRO A 1 99 ? -0.504 5.939 17.345 1.00 88.44 99 PRO A CA 1
ATOM 777 C C . PRO A 1 99 ? -0.338 4.910 16.222 1.00 88.44 99 PRO A C 1
ATOM 779 O O . PRO A 1 99 ? -1.151 3.986 16.098 1.00 88.44 99 PRO A O 1
ATOM 782 N N . LEU A 1 100 ? 0.733 5.060 15.441 1.00 89.12 100 LEU A N 1
ATOM 783 C CA . LEU A 1 100 ? 1.137 4.120 14.400 1.00 89.12 100 LEU A CA 1
ATOM 784 C C . LEU A 1 100 ? 2.300 3.261 14.902 1.00 89.12 100 LEU A C 1
ATOM 786 O O . LEU A 1 100 ? 3.284 3.783 15.426 1.00 89.12 100 LEU A O 1
ATOM 790 N N . SER A 1 101 ? 2.206 1.946 14.726 1.00 88.31 101 SER A N 1
ATOM 791 C CA . SER A 1 101 ? 3.324 1.019 14.916 1.00 88.31 101 SER A CA 1
ATOM 792 C C . SER A 1 101 ? 3.573 0.235 13.636 1.00 88.31 101 SER A C 1
ATOM 794 O O . SER A 1 101 ? 2.639 -0.044 12.891 1.00 88.31 101 SER A O 1
ATOM 796 N N . VAL A 1 102 ? 4.822 -0.138 13.375 1.00 86.25 102 VAL A N 1
ATOM 797 C CA . VAL A 1 102 ? 5.188 -0.950 12.209 1.00 86.25 102 VAL A CA 1
ATOM 798 C C . VAL A 1 102 ? 5.703 -2.295 12.689 1.00 86.25 102 VAL A C 1
ATOM 800 O O . VAL A 1 102 ? 6.605 -2.347 13.521 1.00 86.25 102 VAL A O 1
ATOM 803 N N . ASP A 1 103 ? 5.157 -3.370 12.133 1.00 84.62 103 ASP A N 1
ATOM 804 C CA . ASP A 1 103 ? 5.589 -4.739 12.382 1.00 84.62 103 ASP A CA 1
ATOM 805 C C . ASP A 1 103 ? 5.752 -5.490 11.050 1.00 84.62 103 ASP A C 1
ATOM 807 O O . ASP A 1 103 ? 5.075 -5.219 10.061 1.00 84.62 103 ASP A O 1
ATOM 811 N N . PHE A 1 104 ? 6.668 -6.459 11.008 1.00 73.44 104 PHE A N 1
ATOM 812 C CA . PHE A 1 104 ? 6.951 -7.247 9.794 1.00 73.44 104 PHE A CA 1
ATOM 813 C C . PHE A 1 104 ? 6.400 -8.676 9.847 1.00 73.44 104 PHE A C 1
ATOM 815 O O . PHE A 1 104 ? 6.281 -9.344 8.830 1.00 73.44 104 PHE A O 1
ATOM 822 N N . LEU A 1 105 ? 6.113 -9.186 11.044 1.00 65.31 105 LEU A N 1
ATOM 823 C CA . LEU A 1 105 ? 5.763 -10.599 11.252 1.00 65.31 105 LEU A CA 1
ATOM 824 C C . LEU A 1 105 ? 5.003 -10.843 12.552 1.00 65.31 105 LEU A C 1
ATOM 826 O O . LEU A 1 105 ? 4.246 -11.807 12.661 1.00 65.31 105 LEU A O 1
ATOM 830 N N . ARG A 1 106 ? 5.235 -10.009 13.570 1.00 65.38 106 ARG A N 1
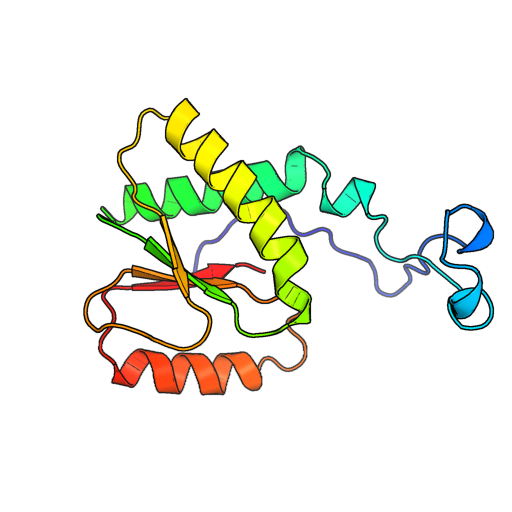ATOM 831 C CA . ARG A 1 106 ? 4.652 -10.207 14.891 1.00 65.38 106 ARG A CA 1
ATOM 832 C C . ARG A 1 106 ? 3.323 -9.483 14.978 1.00 65.38 106 ARG A C 1
ATOM 834 O O . ARG A 1 106 ? 3.244 -8.282 14.772 1.00 65.38 106 ARG A O 1
ATOM 841 N N . ILE A 1 107 ? 2.294 -10.236 15.332 1.00 68.56 107 ILE A N 1
ATOM 842 C CA . ILE A 1 107 ? 0.927 -9.739 15.390 1.00 68.56 107 ILE A CA 1
ATOM 843 C C . ILE A 1 107 ? 0.409 -9.987 16.790 1.00 68.56 107 ILE A C 1
ATOM 845 O O . ILE A 1 107 ? 0.566 -11.078 17.338 1.00 68.56 107 ILE A O 1
ATOM 849 N N . ARG A 1 108 ? -0.170 -8.947 17.380 1.00 67.31 108 ARG A N 1
ATOM 850 C CA . ARG A 1 108 ? -0.804 -9.016 18.693 1.00 67.31 108 ARG A CA 1
ATOM 851 C C . ARG A 1 108 ? -2.310 -9.148 18.500 1.00 67.31 108 ARG A C 1
ATOM 853 O O . ARG A 1 108 ? -2.875 -8.545 17.593 1.00 67.31 108 ARG A O 1
ATOM 860 N N . SER A 1 109 ? -2.965 -9.926 19.349 1.00 69.56 109 SER A N 1
ATOM 861 C CA . SER A 1 109 ? -4.429 -9.984 19.386 1.00 69.56 109 SER A CA 1
ATOM 862 C C . SER A 1 109 ? -5.014 -8.611 19.744 1.00 69.56 109 SER A C 1
ATOM 864 O O . SER A 1 109 ? -4.352 -7.809 20.404 1.00 69.56 109 SER A O 1
ATOM 866 N N . TYR A 1 110 ? -6.262 -8.348 19.344 1.00 69.19 110 TYR A N 1
ATOM 867 C CA . TYR A 1 110 ? -7.011 -7.128 19.697 1.00 69.19 110 TYR A CA 1
ATOM 868 C C . TYR A 1 110 ? -6.466 -5.790 19.155 1.00 69.19 110 TYR A C 1
ATOM 870 O O . TYR A 1 110 ? -6.863 -4.731 19.651 1.00 69.19 110 TYR A O 1
ATOM 878 N N . VAL A 1 111 ? -5.602 -5.812 18.136 1.00 80.44 111 VAL A N 1
ATOM 879 C CA . VAL A 1 111 ? -5.108 -4.602 17.448 1.00 80.44 111 VAL A CA 1
ATOM 880 C C . VAL A 1 111 ? -5.845 -4.358 16.130 1.00 80.44 111 VAL A C 1
ATOM 882 O O . VAL A 1 111 ? -6.387 -5.294 15.535 1.00 80.44 111 VAL A O 1
ATOM 885 N N . ASP A 1 112 ? -5.874 -3.104 15.681 1.00 84.12 112 ASP A N 1
ATOM 886 C CA . ASP A 1 112 ? -6.317 -2.735 14.336 1.00 84.12 112 ASP A CA 1
ATOM 887 C C . ASP A 1 112 ? -5.135 -2.884 13.367 1.00 84.12 112 ASP A C 1
ATOM 889 O O . ASP A 1 112 ? -4.096 -2.243 13.540 1.00 84.12 112 ASP A O 1
ATOM 893 N N . LEU A 1 113 ? -5.277 -3.765 12.375 1.00 86.06 113 LEU A N 1
ATOM 894 C CA . LEU A 1 113 ? -4.220 -4.104 11.423 1.00 86.06 113 LEU A CA 1
ATOM 895 C C . LEU A 1 113 ? -4.446 -3.421 10.077 1.00 86.06 113 LEU A C 1
ATOM 897 O O . LEU A 1 113 ? -5.518 -3.545 9.482 1.00 86.06 113 LEU A O 1
ATOM 901 N N . LEU A 1 114 ? -3.395 -2.783 9.567 1.00 86.25 114 LEU A N 1
ATOM 902 C CA . LEU A 1 114 ? -3.295 -2.341 8.182 1.00 86.25 114 LEU A CA 1
ATOM 903 C C . LEU A 1 114 ? -2.211 -3.161 7.482 1.00 86.25 114 LEU A C 1
ATOM 905 O O . LEU A 1 114 ? -1.024 -2.961 7.716 1.00 86.25 114 LEU A O 1
ATOM 909 N N . VAL A 1 115 ? -2.620 -4.101 6.639 1.00 86.38 115 VAL A N 1
ATOM 910 C CA . VAL A 1 115 ? -1.701 -4.891 5.818 1.00 86.38 115 VAL A CA 1
ATOM 911 C C . VAL A 1 115 ? -1.300 -4.062 4.606 1.00 86.38 115 VAL A C 1
ATOM 913 O O . VAL A 1 115 ? -2.171 -3.558 3.898 1.00 86.38 115 VAL A O 1
ATOM 916 N N . VAL A 1 116 ? 0.003 -3.924 4.383 1.00 83.38 116 VAL A N 1
ATOM 917 C CA . VAL A 1 116 ? 0.574 -3.183 3.257 1.00 83.38 116 VAL A CA 1
ATOM 918 C C . VAL A 1 116 ? 1.319 -4.168 2.362 1.00 83.38 116 VAL A C 1
ATOM 920 O O . VAL A 1 116 ? 2.282 -4.805 2.802 1.00 83.38 116 VAL A O 1
ATOM 923 N N . GLU A 1 117 ? 0.871 -4.282 1.115 1.00 78.38 117 GLU A N 1
ATOM 924 C CA . GLU A 1 117 ? 1.569 -5.006 0.048 1.00 78.38 117 GLU A CA 1
ATOM 925 C C . GLU A 1 117 ? 1.908 -4.048 -1.097 1.00 78.38 117 GLU A C 1
ATOM 927 O O . GLU A 1 117 ? 1.235 -3.041 -1.297 1.00 78.38 117 GLU A O 1
ATOM 932 N N . ASP A 1 118 ? 2.988 -4.349 -1.816 1.00 74.62 118 ASP A N 1
ATOM 933 C CA . ASP A 1 118 ? 3.438 -3.594 -2.986 1.00 74.62 118 ASP A CA 1
ATOM 934 C C . ASP A 1 118 ? 2.696 -3.998 -4.264 1.00 74.62 118 ASP A C 1
ATOM 936 O O . ASP A 1 118 ? 2.414 -3.139 -5.094 1.00 74.62 118 ASP A O 1
ATOM 940 N N . ILE A 1 119 ? 2.386 -5.288 -4.436 1.00 79.19 119 ILE A N 1
ATOM 941 C CA . ILE A 1 119 ? 1.689 -5.818 -5.615 1.00 79.19 119 ILE A CA 1
ATOM 942 C C . ILE A 1 119 ? 0.740 -6.948 -5.215 1.00 79.19 119 ILE A C 1
ATOM 944 O O . ILE A 1 119 ? 1.135 -7.909 -4.557 1.00 79.19 119 ILE A O 1
ATOM 948 N N . ILE A 1 120 ? -0.498 -6.880 -5.715 1.00 77.69 120 ILE A N 1
ATOM 949 C CA . ILE A 1 120 ? -1.456 -7.987 -5.665 1.00 77.69 120 ILE A CA 1
ATOM 950 C C . ILE A 1 120 ? -1.579 -8.605 -7.058 1.00 77.69 120 ILE A C 1
ATOM 952 O O . ILE A 1 120 ? -2.137 -7.984 -7.955 1.00 77.69 120 ILE A O 1
ATOM 956 N N . ASP A 1 121 ? -1.095 -9.836 -7.215 1.00 80.62 121 ASP A N 1
ATOM 957 C CA . ASP A 1 121 ? -1.260 -10.634 -8.439 1.00 80.62 121 ASP A CA 1
ATOM 958 C C . ASP A 1 121 ? -2.471 -11.586 -8.294 1.00 80.62 121 ASP A C 1
ATOM 960 O O . ASP A 1 121 ? -3.616 -11.148 -8.203 1.00 80.62 121 ASP A O 1
ATOM 964 N N . THR A 1 122 ? -2.251 -12.895 -8.125 1.00 82.50 122 THR A N 1
ATOM 965 C CA . THR A 1 122 ? -3.340 -13.885 -7.968 1.00 82.50 122 THR A CA 1
ATOM 966 C C . THR A 1 122 ? -4.146 -13.767 -6.666 1.00 82.50 122 THR A C 1
ATOM 968 O O . THR A 1 122 ? -5.115 -14.499 -6.465 1.00 82.50 122 THR A O 1
ATOM 971 N N . GLY A 1 123 ? -3.710 -12.932 -5.717 1.00 82.25 123 GLY A N 1
ATOM 972 C CA . GLY A 1 123 ? -4.347 -12.768 -4.405 1.00 82.25 123 GLY A CA 1
ATOM 973 C C . GLY A 1 123 ? -4.229 -13.973 -3.456 1.00 82.25 123 GLY A C 1
ATOM 974 O O . GLY A 1 123 ? -4.750 -13.925 -2.336 1.00 82.25 123 GLY A O 1
ATOM 975 N N . LYS A 1 124 ? -3.541 -15.058 -3.847 1.00 84.12 124 LYS A N 1
ATOM 976 C CA . LYS A 1 124 ? -3.362 -16.260 -3.006 1.00 84.12 124 LYS A CA 1
ATOM 977 C C . LYS A 1 124 ? -2.582 -15.964 -1.725 1.00 84.12 124 LYS A C 1
ATOM 979 O O . LYS A 1 124 ? -2.981 -16.434 -0.659 1.00 84.12 124 LYS A O 1
ATOM 984 N N . THR A 1 125 ? -1.527 -15.151 -1.820 1.00 83.38 125 THR A N 1
ATOM 985 C CA . THR A 1 125 ? -0.730 -14.692 -0.670 1.00 83.38 125 THR A CA 1
ATOM 986 C C . THR A 1 125 ? -1.620 -13.983 0.344 1.00 83.38 125 THR A C 1
ATOM 988 O O . THR A 1 125 ? -1.726 -14.434 1.484 1.00 83.38 125 THR A O 1
ATOM 991 N N . MET A 1 126 ? -2.377 -12.974 -0.099 1.00 84.06 126 MET A N 1
ATOM 992 C CA . MET A 1 126 ? -3.327 -12.258 0.753 1.00 84.06 126 MET A CA 1
ATOM 993 C C . MET A 1 126 ? -4.426 -13.151 1.318 1.00 84.06 126 MET A C 1
ATOM 995 O O . MET A 1 126 ? -4.772 -13.027 2.488 1.00 84.06 126 MET A O 1
ATOM 999 N N . SER A 1 127 ? -4.962 -14.085 0.537 1.00 86.19 127 SER A N 1
ATOM 1000 C CA . SER A 1 127 ? -6.002 -15.005 1.014 1.00 86.19 127 SER A CA 1
ATOM 1001 C C . SER A 1 127 ? -5.489 -15.904 2.143 1.00 86.19 127 SER A C 1
ATOM 1003 O O . SER A 1 127 ? -6.166 -16.079 3.161 1.00 86.19 127 SER A O 1
ATOM 1005 N N . CYS A 1 128 ? -4.274 -16.437 1.993 1.00 85.81 128 CYS A N 1
ATOM 1006 C CA . CYS A 1 128 ? -3.604 -17.233 3.017 1.00 85.81 128 CYS A CA 1
ATOM 1007 C C . CYS A 1 128 ? -3.293 -16.387 4.259 1.00 85.81 128 CYS A C 1
ATOM 1009 O O . CYS A 1 128 ? -3.656 -16.765 5.377 1.00 85.81 128 CYS A O 1
ATOM 1011 N N . LEU A 1 129 ? -2.706 -15.203 4.057 1.00 85.69 129 LEU A N 1
ATOM 1012 C CA . LEU A 1 129 ? -2.353 -14.280 5.127 1.00 85.69 129 LEU A CA 1
ATOM 1013 C C . LEU A 1 129 ? -3.591 -13.867 5.923 1.00 85.69 129 LEU A C 1
ATOM 1015 O O . LEU A 1 129 ? -3.634 -14.081 7.128 1.00 85.69 129 LEU A O 1
ATOM 1019 N N . LEU A 1 130 ? -4.643 -13.371 5.270 1.00 86.88 130 LEU A N 1
ATOM 1020 C CA . LEU A 1 130 ? -5.892 -12.978 5.928 1.00 86.88 130 LEU A CA 1
ATOM 1021 C C . LEU A 1 130 ? -6.528 -14.141 6.700 1.00 86.88 130 LEU A C 1
ATOM 1023 O O . LEU A 1 130 ? -7.079 -13.930 7.781 1.00 86.88 130 LEU A O 1
ATOM 1027 N N . SER A 1 131 ? -6.435 -15.369 6.182 1.00 87.19 131 SER A N 1
ATOM 1028 C CA . SER A 1 131 ? -6.923 -16.569 6.875 1.00 87.19 131 SER A CA 1
ATOM 1029 C C . SER A 1 131 ? -6.128 -16.865 8.147 1.00 87.19 131 SER A C 1
ATOM 1031 O O . SER A 1 131 ? -6.709 -17.276 9.151 1.00 87.19 131 SER A O 1
ATOM 1033 N N . TYR A 1 132 ? -4.815 -16.630 8.134 1.00 86.50 132 TYR A N 1
ATOM 1034 C CA . TYR A 1 132 ? -3.970 -16.710 9.323 1.00 86.50 132 TYR A CA 1
ATOM 1035 C C . TYR A 1 132 ? -4.278 -15.576 10.313 1.00 86.50 132 TYR A C 1
ATOM 1037 O O . TYR A 1 132 ? -4.509 -15.842 11.491 1.00 86.50 132 TYR A O 1
ATOM 1045 N N . LEU A 1 133 ? -4.384 -14.331 9.836 1.00 85.38 133 LEU A N 1
ATOM 1046 C CA . LEU A 1 133 ? -4.666 -13.152 10.663 1.00 85.38 133 LEU A CA 1
ATOM 1047 C C . LEU A 1 133 ? -5.986 -13.270 11.419 1.00 85.38 133 LEU A C 1
ATOM 1049 O O . LEU A 1 133 ? -6.046 -12.958 12.604 1.00 85.38 133 LEU A O 1
ATOM 1053 N N . LYS A 1 134 ? -7.039 -13.767 10.764 1.00 85.56 134 LYS A N 1
ATOM 1054 C CA . LYS A 1 134 ? -8.354 -13.960 11.392 1.00 85.56 134 LYS A CA 1
ATOM 1055 C C . LYS A 1 134 ? -8.309 -14.909 12.592 1.00 85.56 134 LYS A C 1
ATOM 1057 O O . LYS A 1 134 ? -9.068 -14.706 13.534 1.00 85.56 134 LYS A O 1
ATOM 1062 N N . LYS A 1 135 ? -7.410 -15.901 12.600 1.00 86.56 135 LYS A N 1
ATOM 1063 C CA . LYS A 1 135 ? -7.247 -16.835 13.732 1.00 86.56 135 LYS A CA 1
ATOM 1064 C C . LYS A 1 135 ? -6.671 -16.166 14.982 1.00 86.56 135 LYS A C 1
ATOM 1066 O O . LYS A 1 135 ? -6.829 -16.698 16.073 1.00 86.56 135 LYS A O 1
ATOM 1071 N N . LEU A 1 136 ? -6.015 -15.014 14.835 1.00 83.56 136 LEU A N 1
ATOM 1072 C CA . LEU A 1 136 ? -5.403 -14.268 15.939 1.00 83.56 136 LEU A CA 1
ATOM 1073 C C . LEU A 1 136 ? -6.380 -13.305 16.635 1.00 83.56 136 LEU A C 1
ATOM 1075 O O . LEU A 1 136 ? -5.978 -12.606 17.569 1.00 83.56 136 LEU A O 1
ATOM 1079 N N . SER A 1 137 ? -7.639 -13.258 16.181 1.00 83.25 137 SER A N 1
ATOM 1080 C CA . SER A 1 137 ? -8.696 -12.367 16.678 1.00 83.25 137 SER A CA 1
ATOM 1081 C C . SER A 1 137 ? -8.262 -10.890 16.785 1.00 83.25 137 SER A C 1
ATOM 1083 O O . SER A 1 137 ? -8.332 -10.294 17.866 1.00 83.25 137 SER A O 1
ATOM 1085 N N . PRO A 1 138 ? -7.763 -10.270 15.694 1.00 83.31 138 PRO A N 1
ATOM 1086 C CA . PRO A 1 138 ? -7.515 -8.832 15.665 1.00 83.31 138 PRO A CA 1
ATOM 1087 C C . PRO A 1 138 ? -8.837 -8.061 15.756 1.00 83.31 138 PRO A C 1
ATOM 1089 O O . PRO A 1 138 ? -9.905 -8.592 15.451 1.00 83.31 138 PRO A O 1
ATOM 1092 N N . ARG A 1 139 ? -8.767 -6.787 16.153 1.00 83.81 139 ARG A N 1
ATOM 1093 C CA . ARG A 1 139 ? -9.953 -5.924 16.253 1.00 83.81 139 ARG A CA 1
ATOM 1094 C C . ARG A 1 139 ? -10.508 -5.585 14.871 1.00 83.81 139 ARG A C 1
ATOM 1096 O O . ARG A 1 139 ? -11.716 -5.635 14.659 1.00 83.81 139 ARG A O 1
ATOM 1103 N N . SER A 1 140 ? -9.623 -5.266 13.932 1.00 85.62 140 SER A N 1
ATOM 1104 C CA . SER A 1 140 ? -9.966 -5.048 12.531 1.00 85.62 140 SER A CA 1
ATOM 1105 C C . SER A 1 140 ? -8.783 -5.388 11.627 1.00 85.62 140 SER A C 1
ATOM 1107 O O . SER A 1 140 ? -7.632 -5.386 12.066 1.00 85.62 140 SER A O 1
ATOM 1109 N N . ILE A 1 141 ? -9.068 -5.716 10.366 1.00 85.12 141 ILE A N 1
ATOM 1110 C CA . ILE A 1 141 ? -8.054 -5.939 9.333 1.00 85.12 141 ILE A CA 1
ATOM 1111 C C . ILE A 1 141 ? -8.443 -5.113 8.111 1.00 85.12 141 ILE A C 1
ATOM 1113 O O . ILE A 1 141 ? -9.564 -5.227 7.609 1.00 85.12 141 ILE A O 1
ATOM 1117 N N . ARG A 1 142 ? -7.510 -4.298 7.630 1.00 85.56 142 ARG A N 1
ATOM 1118 C CA . ARG A 1 142 ? -7.609 -3.501 6.406 1.00 85.56 142 ARG A CA 1
ATOM 1119 C C . ARG A 1 142 ? -6.399 -3.787 5.526 1.00 85.56 142 ARG A C 1
ATOM 1121 O O . ARG A 1 142 ? -5.367 -4.222 6.026 1.00 85.56 142 ARG A O 1
ATOM 1128 N N . VAL A 1 143 ? -6.537 -3.556 4.225 1.00 83.19 143 VAL A N 1
ATOM 1129 C CA . VAL A 1 143 ? -5.478 -3.790 3.237 1.00 83.19 143 VAL A CA 1
ATOM 1130 C C . VAL A 1 143 ? -5.275 -2.508 2.439 1.00 83.19 143 VAL A C 1
ATOM 1132 O O . VAL A 1 143 ? -6.258 -1.950 1.948 1.00 83.19 143 VAL A O 1
ATOM 1135 N N . ALA A 1 144 ? -4.028 -2.057 2.335 1.00 77.62 144 ALA A N 1
ATOM 1136 C CA . ALA A 1 144 ? -3.597 -0.998 1.431 1.00 77.62 144 ALA A CA 1
ATOM 1137 C C . ALA A 1 144 ? -2.854 -1.621 0.241 1.00 77.62 144 ALA A C 1
ATOM 1139 O O . ALA A 1 144 ? -2.028 -2.515 0.433 1.00 77.62 144 ALA A O 1
ATOM 1140 N N . ARG A 1 145 ? -3.19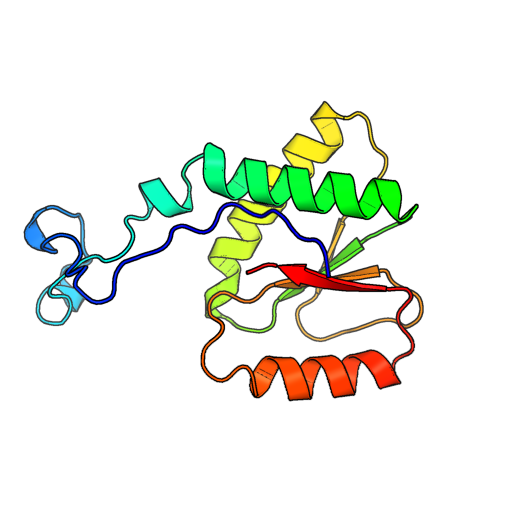5 -1.147 -0.957 1.00 70.88 145 ARG A N 1
ATOM 1141 C CA . ARG A 1 145 ? -2.630 -1.510 -2.257 1.00 70.88 145 ARG A CA 1
ATOM 1142 C C . ARG A 1 145 ? -2.579 -0.267 -3.134 1.00 70.88 145 ARG A C 1
ATOM 1144 O O . ARG A 1 145 ? -3.413 0.632 -2.863 1.00 70.88 145 ARG A O 1
#